Protein AF-A0AAN7UQV8-F1 (afdb_monomer_lite)

Structure (mmCIF, N/CA/C/O backbone):
data_AF-A0AAN7UQV8-F1
#
_entry.id   AF-A0AAN7UQV8-F1
#
loop_
_atom_site.group_PDB
_atom_site.id
_atom_site.type_symbol
_atom_site.label_atom_id
_atom_site.label_alt_id
_atom_site.label_comp_id
_atom_site.label_asym_id
_atom_site.label_entity_id
_atom_site.label_seq_id
_atom_site.pdbx_P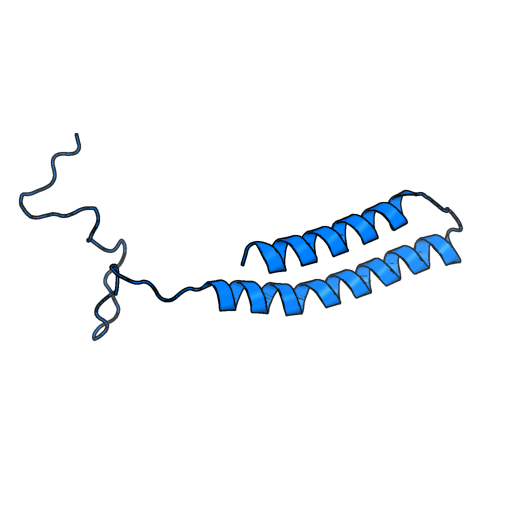DB_ins_code
_atom_site.Cartn_x
_atom_site.Cartn_y
_atom_site.Cartn_z
_atom_site.occupancy
_atom_site.B_iso_or_equiv
_atom_site.auth_seq_id
_atom_site.auth_comp_id
_atom_site.auth_asym_id
_atom_site.auth_atom_id
_atom_site.pdbx_PDB_model_num
ATOM 1 N N . MET A 1 1 ? 38.627 13.690 -11.346 1.00 53.66 1 MET A N 1
ATOM 2 C CA . MET A 1 1 ? 37.780 13.309 -12.495 1.00 53.66 1 MET A CA 1
ATOM 3 C C . MET A 1 1 ? 38.198 11.891 -12.844 1.00 53.66 1 MET A C 1
ATOM 5 O O . MET A 1 1 ? 39.394 11.700 -13.004 1.00 53.66 1 MET A O 1
ATOM 9 N N . ALA A 1 2 ? 37.316 10.890 -12.770 1.00 65.50 2 ALA A N 1
ATOM 10 C CA . ALA A 1 2 ? 37.718 9.507 -13.049 1.00 65.50 2 ALA A CA 1
ATOM 11 C C . ALA A 1 2 ? 38.143 9.408 -14.522 1.00 65.50 2 ALA A C 1
ATOM 13 O O . ALA A 1 2 ? 37.337 9.718 -15.397 1.00 65.50 2 ALA A O 1
ATOM 14 N N . ASP A 1 3 ? 39.406 9.065 -14.769 1.00 74.25 3 ASP A N 1
ATOM 15 C CA . ASP A 1 3 ? 39.965 8.965 -16.115 1.00 74.25 3 ASP A CA 1
ATOM 16 C C . ASP A 1 3 ? 39.519 7.629 -16.715 1.00 74.25 3 ASP A C 1
ATOM 18 O O . ASP A 1 3 ? 39.955 6.559 -16.287 1.00 74.25 3 ASP A O 1
ATOM 22 N N . TYR A 1 4 ? 38.541 7.685 -17.613 1.00 70.50 4 TYR A N 1
ATOM 23 C CA . TYR A 1 4 ? 38.003 6.507 -18.282 1.00 70.50 4 TYR A CA 1
ATOM 24 C C . TYR A 1 4 ? 38.737 6.288 -19.610 1.00 70.50 4 TYR A C 1
ATOM 26 O O . TYR A 1 4 ? 39.058 7.266 -20.287 1.00 70.50 4 TYR A O 1
ATOM 34 N N . PRO A 1 5 ? 38.985 5.030 -20.028 1.00 80.00 5 PRO A N 1
ATOM 35 C CA . PRO A 1 5 ? 39.514 4.732 -21.353 1.00 80.00 5 PRO A CA 1
ATOM 36 C C . PRO A 1 5 ? 38.732 5.454 -22.467 1.00 80.00 5 PRO A C 1
ATOM 38 O O . PRO A 1 5 ? 37.503 5.574 -22.383 1.00 80.00 5 PRO A O 1
ATOM 41 N N . PRO A 1 6 ? 39.421 5.921 -23.525 1.00 74.25 6 PRO A N 1
ATOM 42 C CA . PRO A 1 6 ? 38.799 6.679 -24.603 1.00 74.25 6 PRO A CA 1
ATOM 43 C C . PRO A 1 6 ? 37.698 5.848 -25.276 1.00 74.25 6 PRO A C 1
ATOM 45 O O . PRO A 1 6 ? 37.954 4.758 -25.785 1.00 74.25 6 PRO A O 1
ATOM 48 N N . GLY A 1 7 ? 36.465 6.363 -25.253 1.00 69.81 7 GLY A N 1
ATOM 49 C CA . GLY A 1 7 ? 35.271 5.694 -25.788 1.00 69.81 7 GLY A CA 1
ATOM 50 C C . GLY A 1 7 ? 34.362 5.035 -24.744 1.00 69.81 7 GLY A C 1
ATOM 51 O O . GLY A 1 7 ? 33.332 4.478 -25.118 1.00 69.81 7 GLY A O 1
ATOM 52 N N . PHE A 1 8 ? 34.696 5.102 -23.450 1.00 70.69 8 PHE A N 1
ATOM 53 C CA . PHE A 1 8 ? 33.808 4.633 -22.387 1.00 70.69 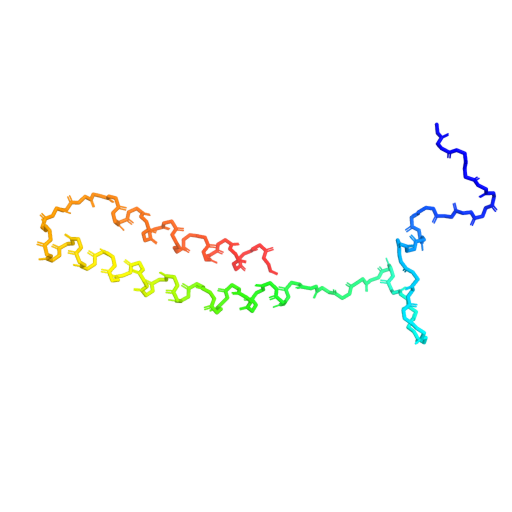8 PHE A CA 1
ATOM 54 C C . PHE A 1 8 ? 32.845 5.737 -21.923 1.00 70.69 8 PHE A C 1
ATOM 56 O O . PHE A 1 8 ? 33.211 6.645 -21.177 1.00 70.69 8 PHE A O 1
ATOM 63 N N . ASP A 1 9 ? 31.578 5.611 -22.321 1.00 73.81 9 ASP A N 1
ATOM 64 C CA . ASP A 1 9 ? 30.485 6.447 -21.827 1.00 73.81 9 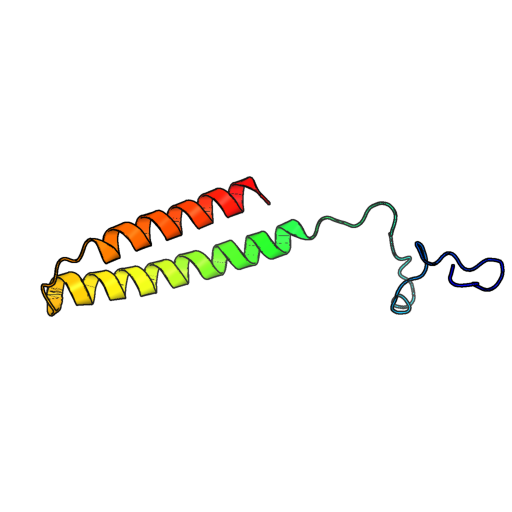ASP A CA 1
ATOM 65 C C . ASP A 1 9 ? 29.879 5.813 -20.560 1.00 73.81 9 ASP A C 1
ATOM 67 O O . ASP A 1 9 ? 29.039 4.908 -20.634 1.00 73.81 9 ASP A O 1
ATOM 71 N N . ALA A 1 10 ? 30.253 6.315 -19.376 1.00 70.75 10 ALA A N 1
ATOM 72 C CA . ALA A 1 10 ? 29.715 5.839 -18.091 1.00 70.75 10 ALA A CA 1
ATOM 73 C C . ALA A 1 10 ? 28.181 5.948 -17.993 1.00 70.75 10 ALA A C 1
ATOM 75 O O . ALA A 1 10 ? 27.541 5.162 -17.303 1.00 70.75 10 ALA A O 1
ATOM 76 N N . TRP A 1 11 ? 27.585 6.887 -18.730 1.00 66.12 11 TRP A N 1
ATOM 77 C CA . TRP A 1 11 ? 26.142 7.136 -18.751 1.00 66.12 11 TRP A CA 1
ATOM 78 C C . TRP A 1 11 ? 25.354 6.219 -19.696 1.00 66.12 11 TRP A C 1
ATOM 80 O O . TRP A 1 11 ? 24.128 6.211 -19.647 1.00 66.12 11 TRP A O 1
ATOM 90 N N . LYS A 1 12 ? 26.031 5.459 -20.565 1.00 66.38 12 LYS A N 1
ATOM 91 C CA . LYS A 1 12 ? 25.394 4.551 -21.541 1.00 66.38 12 LYS A CA 1
ATOM 92 C C . LYS A 1 12 ? 25.763 3.085 -21.327 1.00 66.38 12 LYS A C 1
ATOM 94 O O . LYS A 1 12 ? 25.244 2.215 -22.022 1.00 66.38 12 LYS A O 1
ATOM 99 N N . THR A 1 13 ? 26.661 2.812 -20.385 1.00 68.12 13 THR A N 1
ATOM 100 C CA . THR A 1 13 ? 27.139 1.460 -20.109 1.00 68.12 13 THR A CA 1
ATOM 101 C C . THR A 1 13 ? 26.256 0.809 -19.041 1.00 68.12 13 THR A C 1
ATOM 103 O O . THR A 1 13 ? 26.196 1.315 -17.919 1.00 68.12 13 THR A O 1
ATOM 106 N N . PRO A 1 14 ? 25.559 -0.304 -19.340 1.00 66.69 14 PRO A N 1
ATOM 107 C CA . PRO A 1 14 ? 24.777 -1.006 -18.331 1.00 66.69 14 PRO A CA 1
ATOM 108 C C . PRO A 1 14 ? 25.655 -1.600 -17.229 1.00 66.69 14 PRO A C 1
ATOM 110 O O . PRO A 1 14 ? 26.713 -2.159 -17.499 1.00 66.69 14 PRO A O 1
ATOM 113 N N . ALA A 1 15 ? 25.140 -1.611 -15.998 1.00 69.50 15 A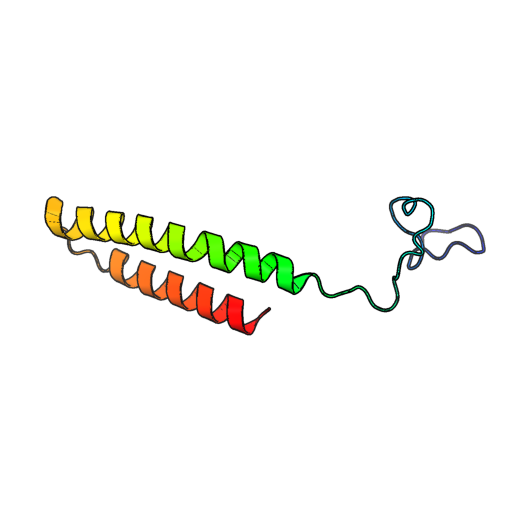LA A N 1
ATOM 114 C CA . ALA A 1 15 ? 25.770 -2.303 -14.869 1.00 69.50 15 ALA A CA 1
ATOM 115 C C . ALA A 1 15 ? 25.804 -3.841 -15.029 1.00 69.50 15 ALA A C 1
ATOM 117 O O . ALA A 1 15 ? 26.545 -4.520 -14.321 1.00 69.50 15 ALA A O 1
ATOM 118 N N . ARG A 1 16 ? 25.000 -4.407 -15.943 1.00 66.75 16 ARG A N 1
ATOM 119 C CA . ARG A 1 16 ? 24.950 -5.848 -16.233 1.00 66.75 16 ARG A CA 1
ATOM 120 C C . ARG A 1 16 ? 24.729 -6.085 -17.731 1.00 66.75 16 ARG A C 1
ATOM 122 O O . ARG A 1 16 ? 23.863 -5.415 -18.294 1.00 66.75 16 ARG A O 1
ATOM 129 N N . PRO A 1 17 ? 25.446 -7.025 -18.378 1.00 65.12 17 PRO A N 1
ATOM 130 C CA . PRO A 1 17 ? 25.231 -7.321 -19.790 1.00 65.12 17 PRO A CA 1
ATOM 131 C C . PRO A 1 17 ? 23.753 -7.659 -20.048 1.00 65.12 17 PRO A C 1
ATOM 133 O O . PRO A 1 17 ? 23.162 -8.425 -19.273 1.00 65.12 17 PRO A O 1
ATOM 136 N N . PRO A 1 18 ? 23.133 -7.062 -21.083 1.00 64.12 18 PRO A N 1
ATOM 137 C CA . PRO A 1 18 ? 21.746 -7.343 -21.412 1.00 64.12 18 PRO A CA 1
ATOM 138 C C . PRO A 1 18 ? 21.597 -8.813 -21.837 1.00 64.12 18 PRO A C 1
ATOM 140 O O . PRO A 1 18 ? 22.548 -9.411 -22.350 1.00 64.12 18 PRO A O 1
ATOM 143 N N . PRO A 1 19 ? 20.423 -9.424 -21.616 1.00 71.25 19 PRO A N 1
ATOM 144 C CA . PRO A 1 19 ? 20.159 -10.772 -22.096 1.00 71.25 19 PRO A CA 1
ATOM 145 C C . PRO A 1 19 ? 20.327 -10.848 -23.628 1.00 71.25 19 PRO A C 1
ATOM 147 O O . PRO A 1 19 ? 20.032 -9.873 -24.327 1.00 71.25 19 PRO A O 1
ATOM 150 N N . PRO A 1 20 ? 20.812 -11.985 -24.163 1.00 61.66 20 PRO A N 1
ATOM 151 C CA . PRO A 1 20 ? 21.085 -12.137 -25.589 1.00 61.66 20 PRO A CA 1
ATOM 152 C C . PRO A 1 20 ? 19.833 -11.833 -26.423 1.00 61.66 20 PRO A C 1
ATOM 154 O O . PRO A 1 20 ? 18.762 -12.379 -26.172 1.00 61.66 20 PRO A O 1
ATOM 157 N N . GLY A 1 21 ? 19.975 -10.938 -27.405 1.00 64.00 21 GLY A N 1
ATOM 158 C CA . GLY A 1 21 ? 18.894 -10.526 -28.308 1.00 64.00 21 GLY A CA 1
ATOM 159 C C . GLY A 1 21 ? 18.068 -9.316 -27.856 1.00 64.00 21 GLY A C 1
ATOM 160 O O . GLY A 1 21 ? 17.219 -8.865 -28.620 1.00 64.00 21 GLY A O 1
ATOM 161 N N . VAL A 1 22 ? 18.316 -8.749 -26.668 1.00 63.88 22 VAL A N 1
ATOM 162 C CA . VAL A 1 22 ? 17.617 -7.542 -26.194 1.00 63.88 22 VAL A CA 1
ATOM 163 C C . VAL A 1 22 ? 18.564 -6.347 -26.217 1.00 63.88 22 VAL A C 1
ATOM 165 O O . VAL A 1 22 ? 19.564 -6.322 -25.504 1.00 63.88 22 VAL A O 1
ATOM 168 N N . ILE A 1 23 ? 18.236 -5.334 -27.020 1.00 67.94 23 ILE A N 1
ATOM 169 C CA . ILE A 1 23 ? 18.935 -4.045 -27.016 1.00 67.94 23 ILE A CA 1
ATOM 170 C C . ILE A 1 23 ? 18.367 -3.232 -25.843 1.00 67.94 23 ILE A C 1
ATOM 172 O O . ILE A 1 23 ? 17.173 -2.918 -25.855 1.00 67.94 23 ILE A O 1
ATOM 176 N N . PRO A 1 24 ? 19.158 -2.915 -24.805 1.00 62.53 24 PRO A N 1
ATOM 177 C CA . PRO A 1 24 ? 18.652 -2.168 -23.666 1.00 62.53 24 PRO A CA 1
ATOM 178 C C . PRO A 1 24 ? 18.301 -0.730 -24.077 1.00 62.53 24 PRO A C 1
ATOM 180 O O . PRO A 1 24 ? 19.128 0.017 -24.601 1.00 62.53 24 PRO A O 1
ATOM 183 N N . ASN A 1 25 ? 17.044 -0.352 -23.854 1.00 64.62 25 ASN A N 1
ATOM 184 C CA . ASN A 1 25 ? 16.517 0.969 -24.172 1.00 64.62 25 ASN A CA 1
ATOM 185 C C . ASN A 1 25 ? 16.792 1.939 -23.008 1.00 64.62 25 ASN A C 1
ATOM 187 O O . ASN A 1 25 ? 16.030 1.991 -22.044 1.00 64.62 25 ASN A O 1
ATOM 191 N N . PHE A 1 26 ? 17.895 2.689 -23.093 1.00 64.38 26 PHE A N 1
ATOM 192 C CA . PHE A 1 26 ? 18.272 3.712 -22.103 1.00 64.38 26 P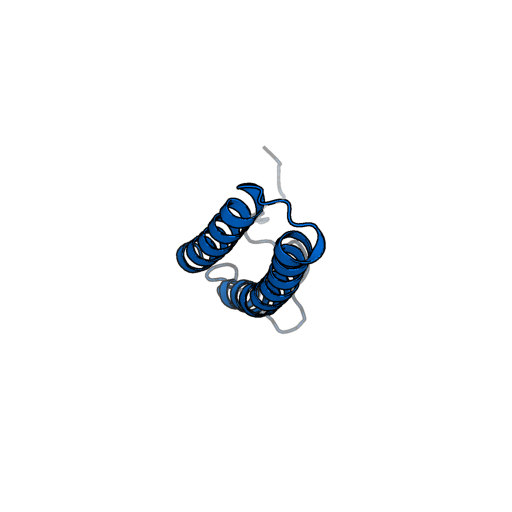HE A CA 1
ATOM 193 C C . PHE A 1 26 ? 17.755 5.118 -22.435 1.00 64.38 26 PHE A C 1
ATOM 195 O O . PHE A 1 26 ? 17.930 6.036 -21.640 1.00 64.38 26 PHE A O 1
ATOM 202 N N . THR A 1 27 ? 17.147 5.309 -23.608 1.00 65.62 27 THR A N 1
ATOM 203 C CA . THR A 1 27 ? 16.634 6.607 -24.071 1.00 65.62 27 THR A CA 1
ATOM 204 C C . THR A 1 27 ? 15.173 6.826 -23.692 1.00 65.62 27 THR A C 1
ATOM 206 O O . THR A 1 27 ? 14.779 7.962 -23.447 1.00 65.62 27 THR A O 1
ATOM 209 N N . ASN A 1 28 ? 14.368 5.764 -23.616 1.00 59.75 28 ASN A N 1
ATOM 210 C CA . ASN A 1 28 ? 12.981 5.829 -23.160 1.00 59.75 28 ASN A CA 1
ATOM 211 C C . ASN A 1 28 ? 12.610 4.533 -22.416 1.00 59.75 28 ASN A C 1
ATOM 213 O O . ASN A 1 28 ? 12.066 3.608 -23.028 1.00 59.75 28 ASN A O 1
ATOM 217 N N . PRO A 1 29 ? 12.964 4.412 -21.123 1.00 66.31 29 PRO A N 1
ATOM 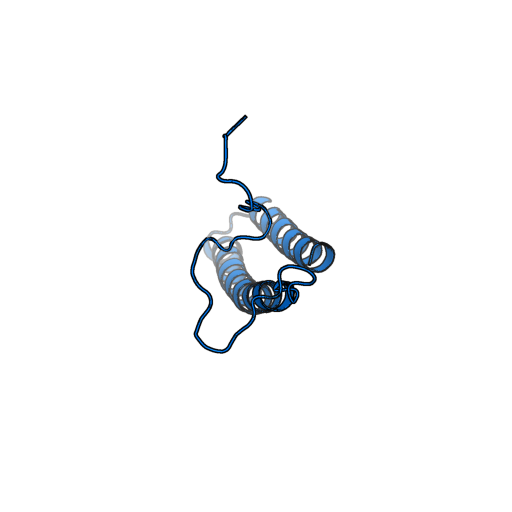218 C CA . PRO A 1 29 ? 12.605 3.236 -20.350 1.00 66.31 29 PRO A CA 1
ATOM 219 C C . PRO A 1 29 ? 11.076 3.159 -20.206 1.00 66.31 29 PRO A C 1
ATOM 221 O O . PRO A 1 29 ? 10.448 4.159 -19.849 1.00 66.31 29 PRO A O 1
ATOM 224 N N . PRO A 1 30 ? 10.453 1.990 -20.439 1.00 68.81 30 PRO A N 1
ATOM 225 C CA . PRO A 1 30 ? 9.031 1.820 -20.179 1.00 68.81 30 PRO A CA 1
ATOM 226 C C . PRO A 1 30 ? 8.742 2.074 -18.694 1.00 68.81 30 PRO A C 1
ATOM 228 O O . PRO A 1 30 ? 9.424 1.545 -17.813 1.00 68.81 30 PRO A O 1
ATOM 231 N N . SER A 1 31 ? 7.732 2.897 -18.413 1.00 66.75 31 SER A N 1
ATOM 232 C CA . SER A 1 31 ? 7.354 3.269 -17.051 1.00 66.75 31 SER A CA 1
ATOM 233 C C . SER A 1 31 ? 6.936 2.034 -16.243 1.00 66.75 31 SER A C 1
ATOM 235 O O . SER A 1 31 ? 5.919 1.404 -16.535 1.00 66.75 31 SER A O 1
ATOM 237 N N . LEU A 1 32 ? 7.690 1.710 -15.188 1.00 72.88 32 LEU A N 1
ATOM 238 C CA . LEU A 1 32 ? 7.369 0.629 -14.243 1.00 72.88 32 LEU A CA 1
ATOM 239 C C . LEU A 1 32 ? 6.314 1.021 -13.190 1.00 72.88 32 LEU A C 1
ATOM 241 O O . LEU A 1 32 ? 6.001 0.217 -12.310 1.00 72.88 32 LEU A O 1
ATOM 245 N N . SER A 1 33 ? 5.749 2.231 -13.272 1.00 71.19 33 SER A N 1
ATOM 246 C CA . SER A 1 33 ? 4.740 2.748 -12.333 1.00 71.19 33 SER A CA 1
ATOM 247 C C . SER A 1 33 ? 3.544 1.805 -12.176 1.00 71.19 33 SER A C 1
ATOM 249 O O . SER A 1 33 ? 3.035 1.620 -11.070 1.00 71.19 33 SER A O 1
ATOM 251 N N . TRP A 1 34 ? 3.153 1.116 -13.252 1.00 75.75 34 TRP A N 1
ATOM 252 C CA . TRP A 1 34 ? 2.040 0.167 -13.235 1.00 75.75 34 TRP A CA 1
ATOM 253 C C . TRP A 1 34 ? 2.254 -0.996 -12.248 1.00 75.75 34 TRP A C 1
ATOM 255 O O . TRP A 1 34 ? 1.308 -1.409 -11.581 1.00 75.75 34 TRP A O 1
ATOM 265 N N . MET A 1 35 ? 3.489 -1.494 -12.099 1.00 79.69 35 MET A N 1
ATOM 266 C CA . MET A 1 35 ? 3.796 -2.618 -11.202 1.00 79.69 35 MET A CA 1
ATOM 267 C C . MET A 1 35 ? 3.653 -2.206 -9.737 1.00 79.69 35 MET A C 1
ATOM 269 O O . MET A 1 35 ? 3.075 -2.943 -8.937 1.00 79.69 35 MET A O 1
ATOM 273 N N . GLY A 1 36 ? 4.136 -1.006 -9.398 1.00 80.12 36 GLY A N 1
ATOM 274 C CA . GLY A 1 36 ? 3.960 -0.429 -8.066 1.00 80.12 36 GLY A CA 1
ATOM 275 C C . GLY A 1 36 ? 2.483 -0.219 -7.739 1.00 80.12 36 GLY A C 1
ATOM 276 O O . GLY A 1 36 ? 2.026 -0.596 -6.662 1.00 80.12 36 GLY A O 1
ATOM 277 N N . ARG A 1 37 ? 1.713 0.290 -8.707 1.00 77.75 37 ARG A N 1
ATOM 278 C CA . ARG A 1 37 ? 0.277 0.534 -8.548 1.00 77.75 37 ARG A CA 1
ATOM 279 C C . ARG A 1 37 ? -0.503 -0.746 -8.255 1.00 77.75 37 ARG A C 1
ATOM 281 O O . ARG A 1 37 ? -1.319 -0.771 -7.337 1.00 77.75 37 ARG A O 1
ATOM 288 N N . VAL A 1 38 ? -0.207 -1.825 -8.981 1.00 84.38 38 VAL A N 1
ATOM 289 C CA . VAL A 1 38 ? -0.825 -3.134 -8.731 1.00 84.38 38 VAL A CA 1
ATOM 290 C C . VAL A 1 38 ? -0.516 -3.594 -7.310 1.00 84.38 38 VAL A C 1
ATOM 292 O O . VAL A 1 38 ? -1.453 -3.875 -6.575 1.00 84.38 38 VAL A O 1
ATOM 295 N N . ALA A 1 39 ? 0.751 -3.588 -6.883 1.00 86.06 39 ALA A N 1
ATOM 296 C CA . ALA A 1 39 ? 1.148 -4.033 -5.542 1.00 86.06 39 ALA A CA 1
ATOM 297 C C . ALA A 1 39 ? 0.440 -3.265 -4.406 1.00 86.06 39 ALA A C 1
ATOM 299 O O . ALA A 1 39 ? 0.030 -3.863 -3.403 1.00 86.06 39 ALA A O 1
ATOM 300 N N . VAL A 1 40 ? 0.255 -1.954 -4.576 1.00 85.19 40 VAL A N 1
ATOM 301 C CA . VAL A 1 40 ? -0.451 -1.096 -3.616 1.00 85.19 40 VAL A CA 1
ATOM 302 C C . VAL A 1 40 ? -1.939 -1.452 -3.549 1.00 85.19 40 VAL A C 1
ATOM 304 O O . VAL A 1 40 ? -2.458 -1.653 -2.449 1.00 85.19 40 VAL A O 1
ATOM 307 N N . TYR A 1 41 ? -2.613 -1.630 -4.691 1.00 82.56 41 TYR A N 1
ATOM 308 C CA . TYR A 1 41 ? -4.041 -1.975 -4.715 1.00 82.56 41 TYR A CA 1
ATOM 309 C C . TYR A 1 41 ? -4.370 -3.338 -4.105 1.00 82.56 41 TYR A C 1
ATOM 311 O O . TYR A 1 41 ? -5.468 -3.504 -3.583 1.00 82.56 41 TYR A O 1
ATOM 319 N N . ILE A 1 42 ? -3.452 -4.308 -4.137 1.00 88.56 42 ILE A N 1
ATOM 320 C CA . ILE A 1 42 ? -3.665 -5.610 -3.474 1.00 88.56 42 ILE A CA 1
ATOM 321 C C . ILE A 1 42 ? -3.383 -5.534 -1.973 1.00 88.56 42 ILE A C 1
ATOM 323 O O . ILE A 1 42 ? -4.096 -6.142 -1.178 1.00 88.56 42 ILE A O 1
ATOM 327 N N . THR A 1 43 ? -2.354 -4.789 -1.568 1.00 86.44 43 THR A N 1
ATOM 328 C CA . THR A 1 43 ? -1.893 -4.782 -0.170 1.00 86.44 43 THR A CA 1
ATOM 329 C C . THR A 1 43 ? -2.746 -3.874 0.722 1.00 86.44 43 THR A C 1
ATOM 331 O O . THR A 1 43 ? -3.036 -4.228 1.867 1.00 86.44 43 THR A O 1
ATOM 334 N N . LEU A 1 44 ? -3.197 -2.726 0.205 1.00 83.62 44 LEU A N 1
ATOM 335 C CA . LEU A 1 44 ? -4.027 -1.771 0.949 1.00 83.62 44 LEU A CA 1
ATOM 336 C C . LEU A 1 44 ? -5.339 -2.356 1.501 1.00 83.62 44 LEU A C 1
ATOM 338 O O . LEU A 1 44 ? -5.578 -2.200 2.699 1.00 83.62 44 LEU A O 1
ATOM 342 N N . PRO A 1 45 ? -6.195 -3.038 0.717 1.00 85.19 45 PRO A N 1
ATOM 343 C CA . PRO A 1 45 ? -7.460 -3.550 1.240 1.00 85.19 45 PRO A CA 1
ATOM 344 C C . PRO A 1 45 ? -7.244 -4.606 2.327 1.00 85.19 45 PRO A C 1
ATOM 346 O O . PRO A 1 45 ? -7.968 -4.616 3.321 1.00 85.19 45 PRO A O 1
ATOM 349 N N . VAL A 1 46 ? -6.212 -5.447 2.198 1.00 88.69 46 VAL A N 1
ATOM 350 C CA . VAL A 1 46 ? -5.855 -6.437 3.227 1.00 88.69 46 VAL A CA 1
ATOM 351 C C . VAL A 1 46 ? -5.475 -5.742 4.537 1.00 88.69 46 VAL A C 1
ATOM 353 O O . VAL A 1 46 ? -5.964 -6.118 5.602 1.00 88.69 46 VAL A O 1
ATOM 356 N N . MET A 1 47 ? -4.659 -4.688 4.464 1.00 86.56 47 MET A N 1
ATOM 357 C CA . MET A 1 47 ? -4.278 -3.890 5.630 1.00 86.56 47 MET A CA 1
ATOM 358 C C . MET A 1 47 ? -5.491 -3.205 6.281 1.00 86.56 47 MET A C 1
ATOM 360 O O . MET A 1 47 ? -5.626 -3.259 7.504 1.00 86.56 47 MET A O 1
ATOM 364 N N . ILE A 1 48 ? -6.414 -2.653 5.486 1.00 84.44 48 ILE A N 1
ATOM 365 C CA . ILE A 1 48 ? -7.647 -2.017 5.980 1.00 84.44 48 ILE A CA 1
ATOM 366 C C . ILE A 1 48 ? -8.531 -3.015 6.733 1.00 84.44 48 ILE A C 1
ATOM 368 O O . ILE A 1 48 ? -9.052 -2.678 7.793 1.00 84.44 48 ILE A O 1
ATOM 372 N N . VAL A 1 49 ? -8.689 -4.243 6.234 1.00 85.88 49 VAL A N 1
ATOM 373 C CA . VAL A 1 49 ? -9.504 -5.271 6.905 1.00 85.88 49 VAL A CA 1
ATOM 374 C C . VAL A 1 49 ? -8.918 -5.635 8.272 1.00 85.88 49 VAL A C 1
ATOM 376 O O . VAL A 1 49 ? -9.645 -5.694 9.266 1.00 85.88 49 VAL A O 1
ATOM 379 N N . ILE A 1 50 ? -7.598 -5.824 8.350 1.00 85.50 50 ILE A N 1
ATOM 380 C CA . ILE A 1 50 ? -6.897 -6.106 9.612 1.00 85.50 50 ILE A CA 1
ATOM 381 C C . ILE A 1 50 ? -7.031 -4.921 10.580 1.00 85.50 50 ILE A C 1
ATOM 383 O O . ILE A 1 50 ? -7.295 -5.113 11.769 1.00 85.50 50 ILE A O 1
ATOM 387 N N . LEU A 1 51 ? -6.889 -3.692 10.078 1.00 81.81 51 LEU A N 1
ATOM 388 C CA . LEU A 1 51 ? -7.050 -2.474 10.867 1.00 81.81 51 LEU A CA 1
ATOM 389 C C . LEU A 1 51 ? -8.485 -2.341 11.397 1.00 81.81 51 LEU A C 1
ATOM 391 O O . LEU A 1 51 ? -8.675 -2.080 12.579 1.00 81.81 51 LEU A O 1
ATOM 395 N N . ALA A 1 52 ? -9.496 -2.597 10.565 1.00 79.88 52 ALA A N 1
ATOM 396 C CA . ALA A 1 52 ? -10.900 -2.563 10.964 1.00 79.88 52 ALA A CA 1
ATOM 397 C C . ALA A 1 52 ? -11.204 -3.592 12.063 1.00 79.88 52 ALA A C 1
ATOM 399 O O . ALA A 1 52 ? -11.894 -3.272 13.030 1.00 79.88 52 ALA A O 1
ATOM 400 N N . LEU A 1 53 ? -10.637 -4.800 11.973 1.00 80.75 53 LEU A N 1
ATOM 401 C CA . LEU A 1 53 ? -10.734 -5.804 13.036 1.00 80.75 53 LEU A CA 1
ATOM 402 C C . LEU A 1 53 ? -10.074 -5.311 14.338 1.00 80.75 53 LEU A C 1
ATOM 404 O O . LEU A 1 53 ? -10.610 -5.506 15.434 1.00 80.75 53 LEU A O 1
ATOM 408 N N . ARG A 1 54 ? -8.925 -4.636 14.231 1.00 79.19 54 ARG A N 1
ATOM 409 C CA . ARG A 1 54 ? -8.203 -4.057 15.374 1.00 79.19 54 ARG A CA 1
ATOM 410 C C . ARG A 1 54 ? -9.009 -2.941 16.043 1.00 79.19 54 ARG A C 1
ATOM 412 O O . ARG A 1 54 ? -9.150 -2.951 17.263 1.00 79.19 54 ARG A O 1
ATOM 419 N N . VAL A 1 55 ? -9.611 -2.050 15.258 1.00 74.88 55 VAL A N 1
ATOM 420 C CA . VAL A 1 55 ? -10.498 -0.985 15.751 1.00 74.88 55 VAL A CA 1
ATOM 421 C C . VAL A 1 55 ? -11.739 -1.601 16.403 1.00 74.88 55 VAL A C 1
ATOM 423 O O . VAL A 1 55 ? -12.125 -1.214 17.506 1.00 74.88 55 VAL A O 1
ATOM 426 N N . TYR A 1 56 ? -12.359 -2.599 15.763 1.00 72.12 56 TYR A N 1
ATOM 427 C CA . TYR A 1 56 ? -13.571 -3.261 16.254 1.00 72.12 56 TYR A CA 1
ATOM 428 C C . TYR A 1 56 ? -13.345 -3.956 17.598 1.00 72.12 56 TYR A C 1
ATOM 430 O O . TYR A 1 56 ? -14.122 -3.777 18.536 1.00 72.12 56 TYR A O 1
ATOM 438 N N . THR A 1 57 ? -12.258 -4.718 17.722 1.00 74.38 57 THR A N 1
ATOM 439 C CA . THR A 1 57 ? -11.910 -5.401 18.975 1.00 74.38 57 THR A CA 1
ATOM 440 C C . THR A 1 57 ? -11.638 -4.391 20.093 1.00 74.38 57 THR A C 1
ATOM 442 O O . THR A 1 57 ? -12.180 -4.531 21.188 1.00 74.38 57 THR A O 1
ATOM 445 N N . ARG A 1 58 ? -10.902 -3.308 19.828 1.00 66.06 58 ARG A N 1
ATOM 446 C CA . ARG A 1 58 ? -10.619 -2.272 20.839 1.00 66.06 58 ARG A CA 1
ATOM 447 C C . ARG A 1 58 ? -11.859 -1.478 21.257 1.00 66.06 58 ARG A C 1
ATOM 449 O O . ARG A 1 58 ? -12.085 -1.282 22.451 1.00 66.06 58 ARG A O 1
ATOM 456 N N . THR A 1 59 ? -12.711 -1.091 20.309 1.00 64.88 59 THR A N 1
ATOM 457 C CA . THR A 1 59 ? -13.930 -0.314 20.599 1.00 64.88 59 THR A CA 1
ATOM 458 C C . THR A 1 59 ? -15.032 -1.142 21.256 1.00 64.88 59 THR A C 1
ATOM 460 O O . THR A 1 59 ? -15.682 -0.656 22.183 1.00 64.88 59 THR A O 1
ATOM 463 N N . ARG A 1 60 ? -15.259 -2.389 20.821 1.00 63.28 60 ARG A N 1
ATOM 464 C CA . ARG A 1 60 ? -16.372 -3.219 21.321 1.00 63.28 60 ARG A CA 1
ATOM 465 C C . ARG A 1 60 ? -16.014 -4.097 22.514 1.00 63.28 60 ARG A C 1
ATOM 467 O O . ARG A 1 60 ? -16.875 -4.285 23.368 1.00 63.28 60 ARG A O 1
ATOM 474 N N . ILE A 1 61 ? -14.787 -4.616 22.590 1.00 69.44 61 ILE A N 1
ATOM 475 C CA . ILE A 1 61 ? -14.377 -5.557 23.651 1.00 69.44 61 ILE A CA 1
ATOM 476 C C . ILE A 1 61 ? -13.702 -4.810 24.801 1.00 69.44 61 ILE A C 1
ATOM 478 O O . ILE A 1 61 ? -14.030 -5.047 25.959 1.00 69.44 61 ILE A O 1
ATOM 482 N N . VAL A 1 62 ? -12.796 -3.878 24.490 1.00 74.12 62 VAL A N 1
ATOM 483 C CA . VAL A 1 62 ? -11.998 -3.161 25.503 1.00 74.12 62 VAL A CA 1
ATOM 484 C C . VAL A 1 62 ? -12.670 -1.854 25.958 1.00 74.12 62 VAL A C 1
ATOM 486 O O . VAL A 1 62 ? -12.354 -1.349 27.032 1.00 74.12 62 VAL A O 1
ATOM 489 N N . LYS A 1 63 ? -13.642 -1.322 25.193 1.00 61.75 63 LYS A N 1
ATOM 490 C CA . LYS A 1 63 ? -14.411 -0.096 25.517 1.00 61.75 63 LYS A CA 1
ATOM 491 C C . LYS A 1 63 ? -13.539 1.136 25.819 1.00 61.75 63 LYS A C 1
ATOM 493 O O . LYS A 1 63 ? -13.996 2.082 26.456 1.00 61.75 63 LYS A O 1
ATOM 498 N N . GLN A 1 64 ? -12.301 1.167 25.331 1.00 59.22 64 GLN A N 1
ATOM 499 C CA . GLN A 1 64 ? -11.454 2.354 25.404 1.00 59.22 64 GLN A CA 1
ATOM 500 C C . GLN A 1 64 ? -11.544 3.114 24.083 1.00 59.22 64 GLN A C 1
ATOM 502 O O . GLN A 1 64 ? -10.906 2.756 23.097 1.00 59.22 64 GLN A O 1
ATOM 507 N N . PHE A 1 65 ? -12.372 4.159 24.069 1.00 52.03 65 PHE A N 1
ATOM 508 C CA . PHE A 1 65 ? -12.435 5.117 22.969 1.00 52.03 65 PHE A CA 1
ATOM 509 C C . PHE A 1 65 ? -11.214 6.040 23.038 1.00 52.03 65 PHE A C 1
ATOM 511 O O . PHE A 1 65 ? -11.209 7.034 23.760 1.00 52.03 65 PHE A O 1
ATOM 518 N N . GLY A 1 66 ? -10.161 5.681 22.308 1.00 60.47 66 GLY A N 1
ATOM 519 C CA . GLY A 1 66 ? -9.036 6.567 22.032 1.00 60.47 66 GLY A CA 1
ATOM 520 C C . GLY A 1 66 ? -9.223 7.246 20.678 1.00 60.47 66 GLY A C 1
ATOM 521 O O . GLY A 1 66 ? -9.568 6.588 19.702 1.00 60.47 66 GLY A O 1
ATOM 522 N N . ILE A 1 67 ? -8.950 8.551 20.602 1.00 59.50 67 ILE A N 1
ATOM 523 C CA . ILE A 1 67 ? -8.903 9.344 19.350 1.00 59.50 67 ILE A CA 1
ATOM 524 C C . ILE A 1 67 ? -7.921 8.728 18.319 1.00 59.50 67 ILE A C 1
ATOM 526 O O . ILE A 1 67 ? -8.048 8.950 17.115 1.00 59.50 67 ILE A O 1
ATOM 530 N N . ASP A 1 68 ? -7.000 7.895 18.805 1.00 62.62 68 ASP A N 1
ATOM 531 C CA . ASP A 1 68 ? -5.992 7.118 18.079 1.00 62.62 68 ASP A CA 1
ATOM 532 C C . ASP A 1 68 ? -6.543 6.321 16.875 1.00 62.62 68 ASP A C 1
ATOM 534 O O . ASP A 1 68 ? -6.018 6.437 15.767 1.00 62.62 68 ASP A O 1
ATOM 538 N N . ASP A 1 69 ? -7.658 5.595 17.036 1.00 64.94 69 ASP A N 1
ATOM 539 C CA . ASP A 1 69 ? -8.225 4.764 15.957 1.00 64.94 69 ASP A CA 1
ATOM 540 C C . ASP A 1 69 ? -8.818 5.613 14.809 1.00 64.94 69 ASP A C 1
ATOM 542 O O . ASP A 1 69 ? -8.781 5.218 13.642 1.00 64.94 69 ASP A O 1
ATOM 546 N N . CYS A 1 70 ? -9.315 6.819 15.109 1.00 65.12 70 CYS A N 1
ATOM 547 C CA . CYS A 1 70 ? -9.824 7.750 14.095 1.00 65.12 70 CYS A CA 1
ATOM 548 C C . CYS A 1 70 ? -8.677 8.388 13.295 1.00 65.12 70 CYS A C 1
ATOM 550 O O . CYS A 1 70 ? -8.759 8.506 12.070 1.00 65.12 70 CYS A O 1
ATOM 552 N N . MET A 1 71 ? -7.578 8.741 13.972 1.00 70.56 71 MET A N 1
ATOM 553 C CA . MET A 1 71 ? -6.380 9.268 13.313 1.00 70.56 71 MET A CA 1
ATOM 554 C C . MET A 1 71 ? -5.759 8.236 12.361 1.00 70.56 71 MET A C 1
ATOM 556 O O . MET A 1 71 ? -5.406 8.589 11.237 1.00 70.56 71 MET A O 1
ATOM 560 N N . MET A 1 72 ? -5.713 6.954 12.742 1.00 69.50 72 MET A N 1
ATOM 561 C CA . MET A 1 72 ? -5.193 5.889 11.872 1.00 69.50 72 MET A CA 1
ATOM 562 C C . MET A 1 72 ? -5.989 5.709 10.573 1.00 69.50 72 MET A C 1
ATOM 564 O O . MET A 1 72 ? -5.397 5.496 9.508 1.00 69.50 72 MET A O 1
ATOM 568 N N . LEU A 1 73 ? -7.320 5.812 10.632 1.00 71.88 73 LEU A N 1
ATOM 569 C CA . LEU A 1 73 ? -8.167 5.721 9.439 1.00 71.88 73 LEU A CA 1
ATOM 570 C C . LEU A 1 73 ? -7.934 6.904 8.492 1.00 71.88 73 LEU A C 1
ATOM 572 O O . LEU A 1 73 ? -7.821 6.698 7.284 1.00 71.88 73 LEU A O 1
ATOM 576 N N . TYR A 1 74 ? -7.787 8.116 9.036 1.00 80.12 74 TYR A N 1
ATOM 577 C CA . TYR A 1 74 ? -7.457 9.319 8.264 1.00 80.12 74 TYR A CA 1
ATOM 578 C C . TYR A 1 74 ? -6.078 9.245 7.602 1.00 80.12 74 TYR A C 1
ATOM 580 O O . TYR A 1 74 ? -5.913 9.637 6.447 1.00 80.12 74 TYR A O 1
ATOM 588 N N . THR A 1 75 ? -5.072 8.731 8.310 1.00 75.56 75 THR A N 1
ATOM 589 C CA . THR A 1 75 ? -3.731 8.566 7.741 1.00 75.56 75 THR A CA 1
ATOM 590 C C . THR A 1 75 ? -3.730 7.528 6.619 1.00 75.56 75 THR A C 1
ATOM 592 O O . THR A 1 75 ? -3.123 7.758 5.577 1.00 75.56 75 THR A O 1
ATOM 595 N N . THR A 1 76 ? -4.449 6.416 6.783 1.00 74.25 76 THR A N 1
ATOM 596 C CA . THR A 1 76 ? -4.492 5.341 5.776 1.00 74.25 76 THR A CA 1
ATOM 597 C C . THR A 1 76 ? -5.169 5.796 4.479 1.00 74.25 76 THR A C 1
ATOM 599 O O . THR A 1 76 ? -4.663 5.520 3.391 1.00 74.25 76 THR A O 1
ATOM 602 N N . SER A 1 77 ? -6.275 6.540 4.571 1.00 77.94 77 SER A N 1
ATOM 603 C CA . SER A 1 77 ? -6.962 7.094 3.396 1.00 77.94 77 SER A CA 1
ATOM 604 C C . SER A 1 77 ? -6.142 8.180 2.694 1.00 77.94 77 SER A C 1
ATOM 606 O O . SER A 1 77 ? -6.096 8.212 1.465 1.00 77.94 77 SER A O 1
ATOM 608 N N . SER A 1 78 ? -5.429 9.014 3.456 1.00 82.19 78 SER A N 1
ATOM 609 C CA . SER A 1 78 ? -4.517 10.027 2.911 1.00 82.19 78 SER A CA 1
ATOM 610 C C . SER A 1 78 ? -3.342 9.411 2.140 1.00 82.19 78 SER A C 1
ATOM 612 O O . SER A 1 78 ? -3.019 9.864 1.043 1.00 82.19 78 SER A O 1
ATOM 614 N N . ILE A 1 79 ? -2.739 8.331 2.656 1.00 81.06 79 ILE A N 1
ATOM 615 C CA . ILE A 1 79 ? -1.644 7.623 1.968 1.00 81.06 79 ILE A CA 1
ATOM 616 C C . ILE A 1 79 ? -2.129 7.005 0.653 1.00 81.06 79 ILE A C 1
ATOM 618 O O . ILE A 1 79 ? -1.418 7.089 -0.345 1.00 81.06 79 ILE A O 1
ATOM 622 N N . GLY A 1 80 ? -3.335 6.427 0.627 1.00 79.50 80 GLY A N 1
ATOM 623 C CA . GLY A 1 80 ? -3.936 5.919 -0.610 1.00 79.50 80 GLY A CA 1
ATOM 624 C C . GLY A 1 80 ? -4.121 7.021 -1.656 1.00 79.50 80 GLY A C 1
ATOM 625 O O . GLY A 1 80 ? -3.678 6.873 -2.790 1.00 79.50 80 GLY A O 1
ATOM 626 N N . LEU A 1 81 ? -4.675 8.168 -1.250 1.00 79.75 81 LEU A N 1
ATOM 627 C CA . LEU A 1 81 ? -4.872 9.323 -2.133 1.00 79.75 81 LEU A CA 1
ATOM 628 C C . LEU A 1 81 ? -3.555 9.917 -2.650 1.00 79.75 81 LEU A C 1
ATOM 630 O O . LEU A 1 81 ? -3.470 10.294 -3.815 1.00 79.75 81 LEU A O 1
ATOM 634 N N . LEU A 1 82 ? -2.521 9.991 -1.809 1.00 78.88 82 LEU A N 1
ATOM 635 C CA . LEU A 1 82 ? -1.193 10.437 -2.235 1.00 78.88 82 LEU A CA 1
ATOM 636 C C . LEU A 1 82 ? -0.523 9.438 -3.177 1.00 78.88 82 LEU A C 1
ATOM 638 O O . LEU A 1 82 ? 0.127 9.857 -4.131 1.00 78.88 82 LEU A O 1
ATOM 642 N N . ALA A 1 83 ? -0.690 8.137 -2.936 1.00 72.69 83 ALA A N 1
ATOM 643 C CA . ALA A 1 83 ? -0.184 7.107 -3.833 1.00 72.69 83 ALA A CA 1
ATOM 644 C C . ALA A 1 83 ? -0.848 7.196 -5.213 1.00 72.69 83 ALA A C 1
ATOM 646 O O . ALA A 1 83 ? -0.149 7.081 -6.209 1.00 72.69 83 ALA A O 1
ATOM 647 N N . ASP A 1 84 ? -2.153 7.470 -5.286 1.00 76.75 84 ASP A N 1
ATOM 648 C CA . ASP A 1 84 ? -2.859 7.695 -6.555 1.00 76.75 84 ASP A CA 1
ATOM 649 C C . ASP A 1 84 ? -2.495 9.024 -7.248 1.00 76.75 84 ASP A C 1
ATOM 651 O O . ASP A 1 84 ? -2.670 9.137 -8.459 1.00 76.75 84 ASP A O 1
ATOM 655 N N . LEU A 1 85 ? -2.005 10.029 -6.512 1.00 77.00 85 LEU A N 1
ATOM 656 C CA . LEU A 1 85 ? -1.622 11.339 -7.060 1.00 77.00 85 LEU A CA 1
ATOM 657 C C . LEU A 1 85 ? -0.164 11.388 -7.548 1.00 77.00 85 LEU A C 1
ATOM 659 O O . LEU A 1 85 ? 0.156 12.175 -8.437 1.00 77.00 85 LEU A O 1
ATOM 663 N N . LEU A 1 86 ? 0.724 10.583 -6.958 1.00 67.00 86 LEU A N 1
ATOM 664 C CA . LEU A 1 86 ? 2.169 10.602 -7.227 1.00 67.00 86 LEU A CA 1
ATOM 665 C C . LEU A 1 86 ? 2.608 9.567 -8.290 1.00 67.00 86 LEU A C 1
ATOM 667 O O . LEU A 1 86 ? 3.692 9.720 -8.855 1.00 67.00 86 LEU A O 1
ATOM 671 N N . LEU A 1 87 ? 1.789 8.542 -8.570 1.00 58.84 87 LEU A N 1
ATOM 672 C CA . LEU A 1 87 ? 2.049 7.445 -9.529 1.00 58.84 87 LEU A CA 1
ATOM 673 C C . LEU A 1 87 ? 1.219 7.540 -10.813 1.00 58.84 87 LEU A C 1
ATOM 675 O O . LEU A 1 87 ? 1.785 7.170 -11.869 1.00 58.84 87 LEU A O 1
#

pLDDT: mean 72.34, std 8.57, range [52.03, 88.69]

Organism: NCBI:txid326684

Sequence (87 aa):
MADYPPGFDAWKTPARPPPPGVIPNFTNPPSLSWMGRVAVYITLPVMIVILALRVYTRTRIVKQFGIDDCMMLYTTSSIGLLADLLL

Radius of gyration: 23.57 Å; chains: 1; bounding box: 56×25×54 Å

Foldseek 3Di:
DPDDPPPDDPLPDDPDDDDPPDDDDSPDDDDPLVVVVVVCVVVLVVVVVVLVVVVCCCCPVVVDDDCVSVVVVVVSVVVVVVSVVVD

Secondary structure (DSSP, 8-state):
---PPTT--TTTS-SSPPPTT-----SSPPPTHHHHHHHHHHHHHHHHHHHHHHHHHIIIII----THHHHHHHHHHHHHHHHHHH-